Protein AF-A0A0A9FHK9-F1 (afdb_monomer_lite)

InterPro domains:
  IPR006458 Ovate protein family, C-terminal [PF04844] (1-46)
  IPR006458 Ovate protein family, C-terminal [PS51754] (1-45)
  IPR006458 Ovate protein family, C-terminal [TIGR01568] (1-46)
  IPR038933 Ovate protein family [PTHR33057] (1-45)

Structure (mmCIF, N/CA/C/O backbone):
data_AF-A0A0A9FHK9-F1
#
_entry.id   AF-A0A0A9FHK9-F1
#
loop_
_atom_site.group_PDB
_atom_site.id
_atom_site.type_symbol
_atom_site.label_atom_id
_atom_site.label_alt_id
_atom_site.label_comp_id
_atom_site.label_asym_id
_atom_site.label_entity_id
_atom_site.label_seq_id
_atom_site.pdbx_PDB_ins_code
_atom_site.Cartn_x
_atom_site.Cartn_y
_atom_site.Cartn_z
_atom_site.occupancy
_atom_site.B_iso_or_equiv
_atom_site.auth_seq_id
_atom_site.auth_comp_id
_atom_site.auth_asym_id
_atom_site.auth_atom_id
_atom_site.pdbx_PDB_model_num
ATOM 1 N N . MET A 1 1 ? -7.815 0.331 -8.412 1.00 69.88 1 MET A N 1
ATOM 2 C CA . MET A 1 1 ? -6.668 0.972 -7.718 1.00 69.88 1 MET A CA 1
ATOM 3 C C . MET A 1 1 ? -5.568 1.350 -8.708 1.00 69.88 1 MET A C 1
ATOM 5 O O . MET A 1 1 ? -5.194 2.513 -8.738 1.00 69.88 1 MET A O 1
ATOM 9 N N . VAL A 1 2 ? -5.136 0.422 -9.572 1.00 64.56 2 VAL A N 1
ATOM 10 C CA . VAL A 1 2 ? -4.140 0.659 -10.641 1.00 64.56 2 VAL A CA 1
ATOM 11 C C . VAL A 1 2 ? -4.522 1.817 -11.575 1.00 64.56 2 VAL A C 1
ATOM 13 O O . VAL A 1 2 ? -3.723 2.723 -11.770 1.00 64.56 2 VAL A O 1
ATOM 16 N N . GLU A 1 3 ? -5.767 1.872 -12.058 1.00 71.25 3 GLU A N 1
ATOM 17 C CA . GLU A 1 3 ? -6.242 2.964 -12.932 1.00 71.25 3 GLU A CA 1
ATOM 18 C C . GLU A 1 3 ? -6.133 4.359 -12.287 1.00 71.25 3 GLU A C 1
ATOM 20 O O . GLU A 1 3 ? -5.787 5.332 -12.950 1.00 71.25 3 GLU A O 1
ATOM 25 N N . MET A 1 4 ? -6.367 4.464 -10.974 1.00 75.25 4 MET A N 1
ATOM 26 C CA . MET A 1 4 ? -6.248 5.724 -10.229 1.00 75.25 4 MET A CA 1
ATOM 27 C C . MET A 1 4 ? -4.783 6.149 -10.061 1.00 75.25 4 MET A C 1
ATOM 29 O O . MET A 1 4 ? -4.483 7.339 -10.111 1.00 75.25 4 MET A O 1
ATOM 33 N N . ILE A 1 5 ? -3.884 5.187 -9.847 1.00 72.00 5 ILE A N 1
ATOM 34 C CA . ILE A 1 5 ? -2.444 5.423 -9.686 1.00 72.00 5 ILE A CA 1
ATOM 35 C C . ILE A 1 5 ? -1.843 5.900 -11.013 1.00 72.00 5 ILE A C 1
ATOM 37 O O . ILE A 1 5 ? -1.162 6.924 -11.036 1.00 72.00 5 ILE A O 1
ATOM 41 N N . VAL A 1 6 ? -2.185 5.232 -12.120 1.00 70.12 6 VAL A N 1
ATOM 42 C CA . VAL A 1 6 ? -1.754 5.609 -13.475 1.00 70.12 6 VAL A CA 1
ATOM 43 C C . VAL A 1 6 ? -2.355 6.954 -13.891 1.00 70.12 6 VAL A C 1
ATOM 45 O O . VAL A 1 6 ? -1.631 7.844 -14.331 1.00 70.12 6 VAL A O 1
ATOM 48 N N . GLY A 1 7 ? -3.661 7.151 -13.683 1.00 72.19 7 GLY A N 1
ATOM 49 C CA . GLY A 1 7 ? -4.357 8.385 -14.060 1.00 72.19 7 GLY A CA 1
ATOM 50 C C . GLY A 1 7 ? -3.911 9.629 -13.282 1.00 72.19 7 GLY A C 1
ATOM 51 O O . GLY A 1 7 ? -4.038 10.742 -13.786 1.00 72.19 7 GLY A O 1
ATOM 52 N N . ARG A 1 8 ? -3.368 9.463 -12.067 1.00 75.00 8 ARG A N 1
ATOM 53 C CA . ARG A 1 8 ? -2.824 10.561 -11.242 1.00 75.00 8 ARG A CA 1
ATOM 54 C C . ARG A 1 8 ? -1.296 10.657 -11.266 1.00 75.00 8 ARG A C 1
ATOM 56 O O . ARG A 1 8 ? -0.746 11.468 -10.529 1.00 75.00 8 ARG A O 1
ATOM 63 N N . GLN A 1 9 ? -0.632 9.849 -12.092 1.00 67.25 9 GLN A N 1
ATOM 64 C CA . GLN A 1 9 ? 0.828 9.760 -12.198 1.00 67.25 9 GLN A CA 1
ATOM 65 C C . GLN A 1 9 ? 1.551 9.538 -10.856 1.00 67.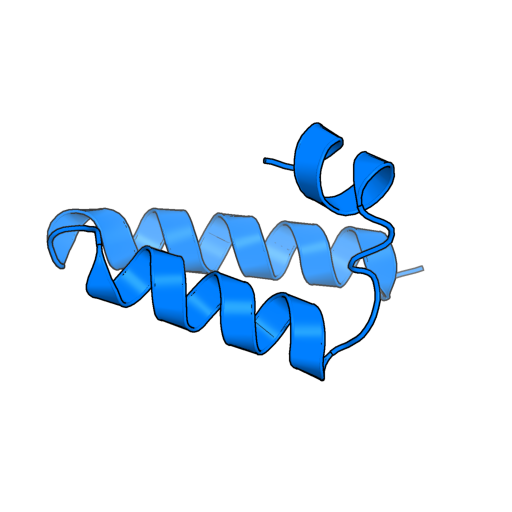25 9 GLN A C 1
ATOM 67 O O . GLN A 1 9 ? 2.617 10.093 -10.598 1.00 67.25 9 GLN A O 1
ATOM 72 N N . LEU A 1 10 ? 0.966 8.723 -9.975 1.00 71.75 10 LEU A N 1
ATOM 73 C CA . LEU A 1 10 ? 1.510 8.434 -8.643 1.00 71.75 10 LEU A CA 1
ATOM 74 C C . LEU A 1 10 ? 2.518 7.278 -8.709 1.00 71.75 10 LEU A C 1
ATOM 76 O O . LEU A 1 10 ? 2.273 6.204 -8.168 1.00 71.75 10 LEU A O 1
ATOM 80 N N . PHE A 1 11 ? 3.628 7.486 -9.414 1.00 68.69 11 PHE A N 1
ATOM 81 C CA . PHE A 1 11 ? 4.630 6.441 -9.677 1.00 68.69 11 PHE A CA 1
ATOM 82 C C . PHE A 1 11 ? 5.841 6.492 -8.745 1.00 68.69 11 PHE A C 1
ATOM 84 O O . PHE A 1 11 ? 6.690 5.605 -8.789 1.00 68.69 11 PHE A O 1
ATOM 91 N N . GLY A 1 12 ? 5.957 7.543 -7.934 1.00 75.06 12 GLY A N 1
ATOM 92 C CA . GLY A 1 12 ? 7.081 7.696 -7.027 1.00 75.06 12 GLY A CA 1
ATOM 93 C C . GLY A 1 12 ? 6.906 6.886 -5.734 1.00 75.06 12 GLY A C 1
ATOM 94 O O . GLY A 1 12 ? 5.779 6.689 -5.258 1.00 75.06 12 GLY A O 1
ATOM 95 N N . PRO A 1 13 ? 8.021 6.454 -5.113 1.00 77.81 13 PRO A N 1
ATOM 96 C CA . PRO A 1 13 ? 8.006 5.837 -3.789 1.00 77.81 13 PRO A CA 1
ATOM 97 C C . PRO A 1 13 ? 7.242 6.647 -2.721 1.00 77.81 13 PRO A C 1
ATOM 99 O O . PRO A 1 13 ? 6.427 6.048 -2.014 1.00 77.81 13 PRO A O 1
ATOM 102 N N . PRO A 1 14 ? 7.420 7.983 -2.591 1.00 84.00 14 PRO A N 1
ATOM 103 C CA . PRO A 1 14 ? 6.729 8.739 -1.547 1.00 84.00 14 PRO A CA 1
ATOM 104 C C . PRO A 1 14 ? 5.218 8.862 -1.796 1.00 84.00 14 PRO A C 1
ATOM 106 O O . PRO A 1 14 ? 4.430 8.886 -0.845 1.00 84.00 14 PRO A O 1
ATOM 109 N N . GLU A 1 15 ? 4.777 8.894 -3.053 1.00 84.12 15 GLU A N 1
ATOM 110 C CA . GLU A 1 15 ? 3.362 8.918 -3.421 1.00 84.12 15 GLU A CA 1
ATOM 111 C C . GLU A 1 15 ? 2.670 7.601 -3.067 1.00 84.12 15 GLU A C 1
ATOM 113 O O . GLU A 1 15 ? 1.596 7.614 -2.451 1.00 84.12 15 GLU A O 1
ATOM 118 N N . LEU A 1 16 ? 3.295 6.475 -3.421 1.00 86.25 16 LEU A N 1
ATOM 119 C CA . LEU A 1 16 ? 2.754 5.147 -3.156 1.00 86.25 16 LEU A CA 1
ATOM 120 C C . LEU A 1 16 ? 2.708 4.859 -1.649 1.00 86.25 16 LEU A C 1
ATOM 122 O O . LEU A 1 16 ? 1.702 4.366 -1.140 1.00 86.25 16 LEU A O 1
ATOM 126 N N . GLU A 1 17 ? 3.745 5.258 -0.912 1.00 89.81 17 GLU A N 1
ATOM 127 C CA . GLU A 1 17 ? 3.805 5.122 0.543 1.00 89.81 17 GLU A CA 1
ATOM 128 C C . GLU A 1 17 ? 2.735 5.978 1.246 1.00 89.81 17 GLU A C 1
ATOM 130 O O . GLU A 1 17 ? 2.074 5.531 2.189 1.00 89.81 17 GLU A O 1
ATOM 135 N N . ARG A 1 18 ? 2.504 7.212 0.774 1.00 91.44 18 ARG A N 1
ATOM 136 C CA . ARG A 1 18 ? 1.439 8.067 1.315 1.00 91.44 18 ARG A CA 1
ATOM 137 C C . ARG A 1 18 ? 0.059 7.466 1.059 1.00 91.44 18 ARG A C 1
ATOM 139 O O . ARG A 1 18 ? -0.781 7.487 1.958 1.00 91.44 18 ARG A O 1
ATOM 146 N N . LEU A 1 19 ? -0.161 6.901 -0.126 1.00 91.50 19 LEU A N 1
ATOM 147 C CA . LEU A 1 19 ? -1.415 6.240 -0.466 1.00 91.50 19 LEU A CA 1
ATOM 148 C C . LEU A 1 19 ? -1.635 4.977 0.381 1.00 91.50 19 LEU A C 1
ATOM 150 O O . LEU A 1 19 ? -2.732 4.790 0.907 1.00 91.50 19 LEU A O 1
ATOM 154 N N . LEU A 1 20 ? -0.593 4.166 0.590 1.00 93.69 20 LEU A N 1
ATOM 155 C CA . LEU A 1 20 ? -0.643 3.000 1.473 1.00 93.69 20 LEU A CA 1
ATOM 156 C C . LEU A 1 20 ? -1.069 3.401 2.890 1.00 93.69 20 LEU A C 1
ATOM 158 O O . LEU A 1 20 ? -2.010 2.827 3.438 1.00 93.69 20 LEU A O 1
ATOM 162 N N . ARG A 1 21 ? -0.440 4.439 3.460 1.00 95.00 21 ARG A N 1
ATOM 163 C CA . ARG A 1 21 ? -0.815 4.973 4.780 1.00 95.00 21 ARG A CA 1
ATOM 164 C C . ARG A 1 21 ? -2.285 5.385 4.844 1.00 95.00 21 ARG A C 1
ATOM 166 O O . ARG A 1 21 ? -2.964 5.051 5.814 1.00 95.00 21 ARG A O 1
ATOM 173 N N . SER A 1 22 ? -2.798 6.064 3.816 1.00 94.94 22 SER A N 1
ATOM 174 C CA . SER A 1 22 ? -4.218 6.429 3.753 1.00 94.94 22 SER A CA 1
ATOM 175 C C . SER A 1 22 ? -5.127 5.197 3.746 1.00 94.94 22 SER A C 1
ATOM 177 O O . SER A 1 22 ? -6.090 5.155 4.506 1.00 94.94 22 SER A O 1
ATOM 179 N N . TYR A 1 23 ? -4.812 4.169 2.954 1.00 95.56 23 TYR A N 1
ATOM 180 C CA . TYR A 1 23 ? -5.607 2.937 2.919 1.00 95.56 23 TYR A CA 1
ATOM 181 C C . TYR A 1 23 ? -5.585 2.185 4.253 1.00 95.56 23 TYR A C 1
ATOM 183 O O . TYR A 1 23 ? -6.638 1.733 4.701 1.00 95.56 23 TYR A O 1
ATOM 191 N N . LEU A 1 24 ? -4.433 2.088 4.919 1.00 96.94 24 LEU A N 1
ATOM 192 C CA . LEU A 1 24 ? -4.335 1.446 6.233 1.00 96.94 24 LEU A CA 1
ATOM 193 C C . LEU A 1 24 ? -5.122 2.211 7.305 1.00 96.94 24 LEU A C 1
ATOM 195 O O . LEU A 1 24 ? -5.780 1.587 8.134 1.00 96.94 24 LEU A O 1
ATOM 199 N N . SER A 1 25 ? -5.106 3.547 7.263 1.00 97.19 25 SER A N 1
ATOM 200 C CA . SER A 1 25 ? -5.856 4.388 8.204 1.00 97.19 25 SER A CA 1
ATOM 201 C C . SER A 1 25 ? -7.370 4.341 7.988 1.00 97.19 25 SER A C 1
ATOM 203 O O . SER A 1 25 ? -8.120 4.514 8.945 1.00 97.19 25 SER A O 1
ATOM 205 N N . LEU A 1 26 ? -7.824 4.170 6.745 1.00 97.12 26 LEU A N 1
ATOM 206 C CA . LEU 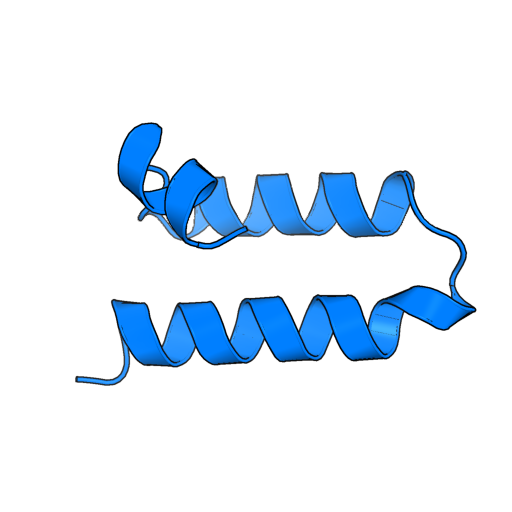A 1 26 ? -9.246 4.204 6.388 1.00 97.12 26 LEU A CA 1
ATOM 207 C C . LEU A 1 26 ? -9.931 2.835 6.488 1.00 97.12 26 LEU A C 1
ATOM 209 O O . LEU A 1 26 ? -11.156 2.766 6.440 1.00 97.12 26 LEU A O 1
ATOM 213 N N . ASN A 1 27 ? -9.168 1.745 6.614 1.00 95.88 27 ASN A N 1
ATOM 214 C CA . ASN A 1 27 ? -9.703 0.386 6.608 1.00 95.88 27 ASN A CA 1
ATOM 215 C C . ASN A 1 27 ? -9.387 -0.356 7.909 1.00 95.88 27 ASN A C 1
ATOM 217 O O . ASN A 1 27 ? -8.298 -0.238 8.469 1.00 95.88 27 ASN A O 1
ATOM 221 N N . ALA A 1 28 ? -10.335 -1.180 8.366 1.00 97.44 28 ALA A N 1
ATOM 222 C CA . ALA A 1 28 ? -10.144 -2.012 9.552 1.00 97.44 28 ALA A CA 1
ATOM 223 C C . ALA A 1 28 ? -8.946 -2.977 9.384 1.00 97.44 28 ALA A C 1
ATOM 225 O O . ALA A 1 28 ? -8.737 -3.475 8.272 1.00 97.44 28 ALA A O 1
ATOM 226 N N . PRO A 1 29 ? -8.234 -3.345 10.471 1.00 97.31 29 PRO A N 1
ATOM 227 C CA . PRO A 1 29 ? -7.026 -4.178 10.404 1.00 97.31 29 PRO A CA 1
ATOM 228 C C . PRO A 1 29 ? -7.177 -5.508 9.657 1.00 97.31 29 PRO A C 1
ATOM 230 O O . PRO A 1 29 ? -6.241 -5.968 9.010 1.00 97.31 29 PRO A O 1
ATOM 233 N N . ARG A 1 30 ? -8.378 -6.102 9.654 1.00 97.88 30 ARG A N 1
ATOM 234 C CA . ARG A 1 30 ? -8.684 -7.320 8.879 1.00 97.88 30 ARG A CA 1
ATOM 235 C C . ARG A 1 30 ? -8.452 -7.181 7.367 1.00 97.88 30 ARG A C 1
ATOM 237 O O . ARG A 1 30 ? -8.279 -8.187 6.693 1.00 97.88 30 ARG A O 1
ATOM 244 N N . HIS A 1 31 ? -8.462 -5.958 6.836 1.00 97.12 31 HIS A N 1
ATOM 245 C CA . HIS A 1 31 ? -8.206 -5.675 5.423 1.00 97.12 31 HIS A CA 1
ATOM 246 C C . HIS A 1 31 ? -6.733 -5.346 5.143 1.00 97.12 31 HIS A C 1
ATOM 248 O O . HIS A 1 31 ? -6.331 -5.306 3.984 1.00 97.12 31 HIS A O 1
ATOM 254 N N . HIS A 1 32 ? -5.907 -5.123 6.168 1.00 97.38 32 HIS A N 1
ATOM 255 C CA . HIS 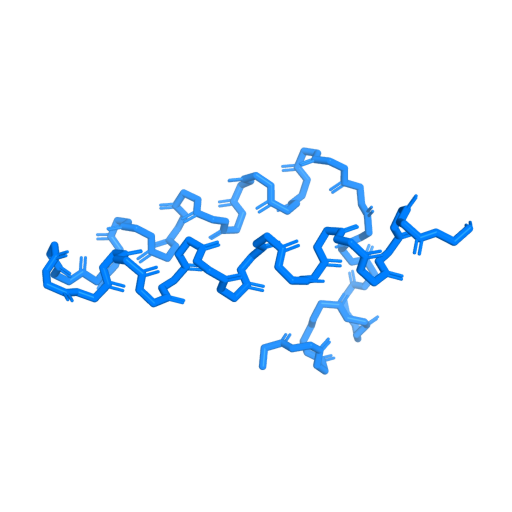A 1 32 ? -4.506 -4.736 5.979 1.00 97.38 32 HIS A CA 1
ATOM 256 C C . HIS A 1 32 ? -3.683 -5.773 5.200 1.00 97.38 32 HIS A C 1
ATOM 258 O O . HIS A 1 32 ? -2.936 -5.341 4.327 1.00 97.38 32 HIS A O 1
ATOM 264 N N . PRO A 1 33 ? -3.839 -7.102 5.397 1.00 97.62 33 PRO A N 1
ATOM 265 C CA . PRO A 1 33 ? -3.069 -8.084 4.630 1.00 97.62 33 PRO A CA 1
ATOM 266 C C . PRO A 1 33 ? -3.300 -7.989 3.116 1.00 97.62 33 PRO A C 1
ATOM 268 O O . PRO A 1 33 ? -2.344 -7.971 2.347 1.00 97.62 33 PRO A O 1
ATOM 271 N N . VAL A 1 34 ? -4.559 -7.857 2.681 1.00 97.25 34 VAL A N 1
ATOM 272 C CA . VAL A 1 34 ? -4.889 -7.734 1.249 1.00 97.25 34 VAL A CA 1
ATOM 273 C C . VAL A 1 34 ? -4.473 -6.376 0.676 1.00 97.25 34 VAL A C 1
ATOM 275 O O . VAL A 1 34 ? -4.064 -6.301 -0.480 1.00 97.25 34 VAL A O 1
ATOM 278 N N . ILE A 1 35 ? -4.513 -5.307 1.482 1.00 96.31 35 ILE A N 1
ATOM 279 C CA . ILE A 1 35 ? -4.002 -3.986 1.089 1.00 96.31 35 ILE A CA 1
ATOM 280 C C . ILE A 1 35 ? -2.486 -4.057 0.874 1.00 96.31 35 ILE A C 1
ATOM 282 O O . ILE A 1 35 ? -2.008 -3.637 -0.173 1.00 96.31 35 ILE A O 1
ATOM 286 N N . LEU A 1 36 ? -1.733 -4.614 1.826 1.00 95.69 36 LEU A N 1
ATOM 287 C CA . LEU A 1 36 ? -0.278 -4.748 1.713 1.00 95.69 36 LEU A CA 1
ATOM 288 C C . LEU A 1 36 ? 0.112 -5.572 0.484 1.00 95.69 36 LEU A C 1
ATOM 290 O O . LEU A 1 36 ? 0.951 -5.118 -0.288 1.00 95.69 36 LEU A O 1
ATOM 294 N N . GLN A 1 37 ? -0.550 -6.712 0.257 1.00 95.88 37 GLN A N 1
ATOM 295 C CA . GLN A 1 37 ? -0.298 -7.544 -0.920 1.00 95.88 37 GLN A CA 1
ATOM 296 C C . GLN A 1 37 ? -0.512 -6.765 -2.223 1.00 95.88 37 GLN A C 1
ATOM 298 O O . GLN A 1 37 ? 0.373 -6.734 -3.070 1.00 95.88 37 GLN A O 1
ATOM 303 N N . ALA A 1 38 ? -1.642 -6.065 -2.355 1.00 93.00 38 ALA A N 1
ATOM 304 C CA . ALA A 1 38 ? -1.938 -5.293 -3.558 1.00 93.00 38 ALA A CA 1
ATOM 305 C C . ALA A 1 38 ? -0.900 -4.186 -3.817 1.00 93.00 38 ALA A C 1
ATOM 307 O O . ALA A 1 38 ? -0.513 -3.959 -4.960 1.00 93.00 38 ALA A O 1
ATOM 308 N N . PHE A 1 39 ? -0.429 -3.498 -2.773 1.00 92.56 39 PHE A N 1
ATOM 309 C CA . PHE A 1 39 ? 0.613 -2.477 -2.914 1.00 92.56 39 PHE A CA 1
ATOM 310 C C . PHE A 1 39 ? 1.985 -3.078 -3.257 1.00 92.56 39 PHE A C 1
ATOM 312 O O . PHE A 1 39 ? 2.713 -2.484 -4.052 1.00 92.56 39 PHE A O 1
ATOM 319 N N . SER A 1 40 ? 2.327 -4.252 -2.717 1.00 91.81 40 SER A N 1
ATOM 320 C CA . SER A 1 40 ? 3.536 -4.995 -3.093 1.00 91.81 40 SER A CA 1
ATOM 321 C C . SER A 1 40 ? 3.505 -5.437 -4.555 1.00 91.81 40 SER A C 1
ATOM 323 O O . SER A 1 40 ? 4.489 -5.238 -5.264 1.00 91.81 40 SER A O 1
ATOM 325 N N . ASP A 1 41 ? 2.373 -5.957 -5.032 1.00 90.75 41 ASP A N 1
ATOM 326 C CA . ASP A 1 41 ? 2.208 -6.359 -6.433 1.00 90.75 41 ASP A CA 1
ATOM 327 C C . ASP A 1 41 ? 2.375 -5.153 -7.372 1.00 90.75 41 ASP A C 1
ATOM 329 O O . ASP A 1 41 ? 3.082 -5.228 -8.374 1.00 90.75 41 ASP A O 1
ATOM 3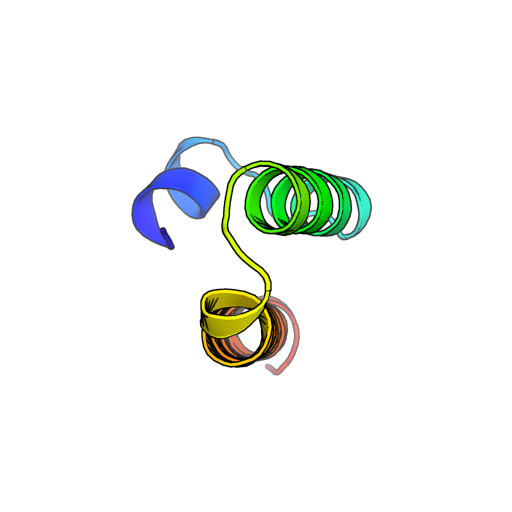33 N N . ILE A 1 42 ? 1.789 -4.003 -7.016 1.00 86.69 42 ILE A N 1
ATOM 334 C CA . ILE A 1 42 ? 1.938 -2.749 -7.773 1.00 86.69 42 ILE A CA 1
ATOM 335 C C . ILE A 1 42 ? 3.400 -2.292 -7.800 1.00 86.69 42 ILE A C 1
ATOM 337 O O . ILE A 1 42 ? 3.887 -1.885 -8.852 1.00 86.69 42 ILE A O 1
ATOM 341 N N . TRP A 1 43 ? 4.115 -2.380 -6.677 1.00 86.19 43 TRP A N 1
ATOM 342 C CA . TRP A 1 43 ? 5.536 -2.034 -6.614 1.00 86.19 43 TRP A CA 1
ATOM 343 C C . TRP A 1 43 ? 6.383 -2.911 -7.542 1.00 86.19 43 TRP A C 1
ATOM 345 O O . TRP A 1 43 ? 7.228 -2.397 -8.273 1.00 86.19 43 TRP A O 1
ATOM 355 N N . VAL A 1 44 ? 6.121 -4.221 -7.564 1.00 87.31 44 VAL A N 1
ATOM 356 C CA . VAL A 1 44 ? 6.782 -5.151 -8.488 1.00 87.31 44 VAL A CA 1
ATOM 357 C C . VAL A 1 44 ? 6.424 -4.832 -9.940 1.00 87.31 44 VAL A C 1
ATOM 359 O O . VAL A 1 44 ? 7.297 -4.873 -10.787 1.00 87.31 44 VAL A O 1
ATOM 362 N N . VAL A 1 45 ? 5.192 -4.442 -10.262 1.00 85.56 45 VAL A N 1
ATOM 363 C CA . VAL A 1 45 ? 4.842 -4.059 -11.644 1.00 85.56 45 VAL A CA 1
ATOM 364 C C . VAL A 1 45 ? 5.526 -2.756 -12.080 1.00 85.56 45 VAL A C 1
ATOM 366 O O . VAL A 1 45 ? 5.892 -2.618 -13.244 1.00 85.56 45 VAL A O 1
ATOM 369 N N . LEU A 1 46 ? 5.696 -1.795 -11.169 1.00 81.56 46 LEU A N 1
ATOM 370 C CA . LEU A 1 46 ? 6.299 -0.492 -11.473 1.00 81.56 46 LEU A CA 1
ATOM 371 C C . LEU A 1 46 ? 7.837 -0.510 -11.486 1.00 81.56 46 LEU A C 1
ATOM 373 O O . LEU A 1 46 ? 8.438 0.306 -12.182 1.00 81.56 46 LEU A O 1
ATOM 377 N N . HIS A 1 47 ? 8.465 -1.397 -10.705 1.00 78.31 47 HIS A N 1
ATOM 378 C CA . HIS A 1 47 ? 9.920 -1.408 -10.477 1.00 78.31 47 HIS A CA 1
ATOM 379 C C . HIS A 1 47 ? 10.583 -2.784 -10.636 1.00 78.31 47 HIS A C 1
ATOM 381 O O . HIS A 1 47 ? 11.807 -2.879 -10.658 1.00 78.31 47 HIS A O 1
ATOM 387 N N . GLY A 1 48 ? 9.797 -3.855 -10.695 1.00 69.19 48 GLY A N 1
A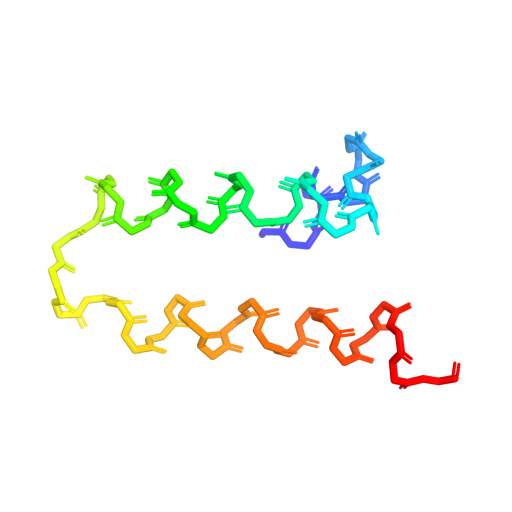TOM 388 C CA . GLY A 1 48 ? 10.225 -5.229 -10.955 1.00 69.19 48 GLY A CA 1
ATOM 389 C C . GLY A 1 48 ? 10.094 -5.557 -12.439 1.00 69.19 48 GLY A C 1
ATOM 390 O O . GLY A 1 48 ? 9.266 -6.375 -12.839 1.00 69.19 48 GLY A O 1
ATOM 391 N N . GLY A 1 49 ? 10.925 -4.881 -13.228 1.00 55.19 49 GLY A N 1
ATOM 392 C CA . GLY A 1 49 ? 11.140 -5.049 -14.662 1.00 55.19 49 GLY A CA 1
ATOM 393 C C . GLY A 1 49 ? 12.373 -4.264 -15.070 1.00 55.19 49 GLY A C 1
ATOM 394 O O . GLY A 1 49 ? 12.317 -3.022 -14.946 1.00 55.19 49 GLY A O 1
#

Sequence (49 aa):
MVEMIVGRQLFGPPELERLLRSYLSLNAPRHHPVILQAFSDIWVVLHGG

pLDDT: mean 85.56, std 11.41, range [55.19, 97.88]

Radius of gyration: 10.72 Å; chains: 1; bounding box: 21×19×25 Å

Organism: Arundo donax (NCBI:txid35708)

Foldseek 3Di:
DVCVCVVVVQLDPVSLVVVLVVVCVVDDPVCNVVSVVVSVVVCCVSPVD

Secondary structur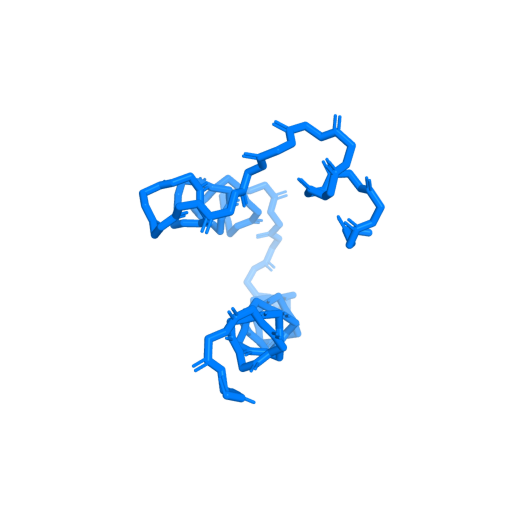e (DSSP, 8-state):
-HHHHHHTT--SHHHHHHHHHHHHHHS-GGGHHHHHHHHHHHHHHHH--